Protein AF-A0A9D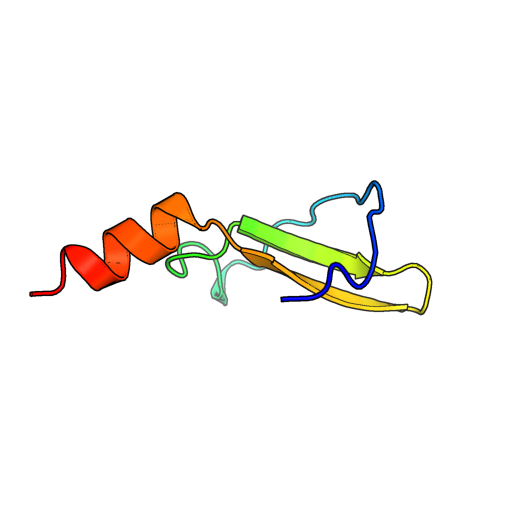5Z414-F1 (afdb_monomer_lite)

Foldseek 3Di:
DDDPDDDDFDFDADPPVCPPPFQFDGWTQDPVRDIGTDGPPVRNCCVVVVPD

Sequence (52 aa):
DALIGQEEVVIKPLGTLLHGTPGMAGATITSDGGIALILDVPGLLKHYVNNK

pLDDT: mean 86.96, std 8.42, range [50.34, 94.19]

Structure (mmCIF, N/CA/C/O backbone):
data_AF-A0A9D5Z414-F1
#
_entry.id   AF-A0A9D5Z414-F1
#
loop_
_atom_site.group_PDB
_atom_site.id
_atom_site.type_symbol
_atom_site.label_atom_id
_atom_site.label_alt_id
_atom_site.label_comp_id
_atom_site.label_asym_id
_atom_site.label_entity_id
_atom_site.label_seq_id
_atom_site.pdbx_PDB_ins_code
_atom_site.Cartn_x
_atom_site.Cartn_y
_atom_site.Cartn_z
_atom_site.occupancy
_atom_site.B_iso_or_equiv
_atom_site.auth_seq_id
_atom_site.auth_comp_id
_atom_site.auth_asym_id
_atom_site.auth_atom_id
_atom_site.pdbx_PDB_model_num
ATOM 1 N N . ASP A 1 1 ? -9.700 -18.975 -3.767 1.00 64.75 1 ASP A N 1
ATOM 2 C CA . ASP A 1 1 ? -8.399 -18.353 -3.477 1.00 64.75 1 ASP A CA 1
ATOM 3 C C . ASP A 1 1 ? -7.281 -19.109 -4.134 1.00 64.75 1 ASP A C 1
ATOM 5 O O . ASP A 1 1 ? -7.160 -20.313 -3.947 1.00 64.75 1 ASP A O 1
ATOM 9 N N . ALA A 1 2 ? -6.511 -18.399 -4.946 1.00 75.75 2 ALA A N 1
ATOM 10 C CA . ALA A 1 2 ? -5.298 -18.913 -5.549 1.00 75.75 2 ALA A CA 1
ATOM 11 C C . ALA A 1 2 ? -4.179 -17.923 -5.235 1.00 75.75 2 ALA A C 1
ATOM 13 O O . ALA A 1 2 ? -4.333 -16.719 -5.448 1.00 75.75 2 ALA A O 1
ATOM 14 N N . LEU A 1 3 ? -3.072 -18.434 -4.705 1.00 82.88 3 LEU A N 1
ATOM 15 C CA . LEU A 1 3 ? -1.846 -17.664 -4.578 1.00 82.88 3 LEU A CA 1
ATOM 16 C C . LEU A 1 3 ? -1.277 -17.483 -5.986 1.00 82.88 3 LEU A C 1
ATOM 18 O O . LEU A 1 3 ? -0.861 -18.458 -6.607 1.00 82.88 3 LEU A O 1
ATOM 22 N N . ILE A 1 4 ? -1.295 -16.250 -6.493 1.00 82.75 4 ILE A N 1
ATOM 23 C CA . ILE A 1 4 ? -0.751 -15.942 -7.823 1.00 82.75 4 ILE A CA 1
ATOM 24 C C . ILE A 1 4 ? 0.787 -15.966 -7.800 1.00 82.75 4 ILE A C 1
ATOM 26 O O . ILE A 1 4 ? 1.407 -16.328 -8.795 1.00 82.75 4 ILE A O 1
ATOM 30 N N . GLY A 1 5 ? 1.405 -15.663 -6.654 1.00 83.00 5 GLY A N 1
ATOM 31 C CA . GLY A 1 5 ? 2.852 -15.736 -6.468 1.00 83.00 5 GLY A CA 1
ATOM 32 C C . GLY A 1 5 ? 3.296 -15.241 -5.093 1.00 83.00 5 GLY A C 1
ATOM 33 O O . GLY A 1 5 ? 2.501 -14.685 -4.336 1.00 83.00 5 GLY A O 1
ATOM 34 N N . GLN A 1 6 ? 4.573 -15.453 -4.780 1.00 86.94 6 GLN A N 1
ATOM 35 C CA . GLN A 1 6 ? 5.244 -14.926 -3.595 1.00 86.94 6 GLN A CA 1
ATOM 36 C C . GLN A 1 6 ? 6.579 -14.317 -4.035 1.00 86.94 6 GLN A C 1
ATOM 38 O O . GLN A 1 6 ? 7.357 -14.973 -4.722 1.00 86.94 6 GLN A O 1
ATOM 43 N N . GLU A 1 7 ? 6.830 -13.072 -3.642 1.00 86.75 7 GLU A N 1
ATOM 44 C CA . GLU A 1 7 ? 8.026 -12.306 -4.006 1.00 86.75 7 GLU A CA 1
ATOM 45 C C . GLU A 1 7 ? 8.481 -11.485 -2.793 1.00 86.75 7 GLU A C 1
ATOM 47 O O . GLU A 1 7 ? 7.656 -11.020 -2.001 1.00 86.75 7 GLU A O 1
ATOM 52 N N . GLU A 1 8 ? 9.792 -11.307 -2.636 1.00 89.81 8 GLU A N 1
ATOM 53 C CA . GLU A 1 8 ? 10.343 -10.339 -1.690 1.00 89.81 8 GLU A CA 1
ATOM 54 C C . GLU A 1 8 ? 10.415 -8.968 -2.358 1.00 89.81 8 GLU A C 1
ATOM 56 O O . GLU A 1 8 ? 11.090 -8.789 -3.369 1.00 89.81 8 GLU A O 1
ATOM 61 N N . VAL A 1 9 ? 9.723 -7.987 -1.784 1.00 90.25 9 VAL A N 1
ATOM 62 C CA . VAL A 1 9 ? 9.582 -6.656 -2.381 1.00 90.25 9 VAL A CA 1
ATOM 63 C C . VAL A 1 9 ? 9.979 -5.563 -1.399 1.00 90.25 9 VAL A C 1
ATOM 65 O O . VAL A 1 9 ? 9.836 -5.697 -0.183 1.00 90.25 9 VAL A O 1
ATOM 68 N N . VAL A 1 10 ? 10.444 -4.431 -1.928 1.00 93.25 10 VAL A N 1
ATOM 69 C CA . VAL A 1 10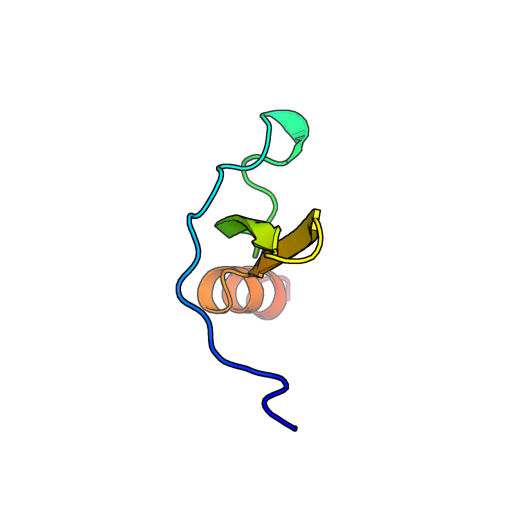 ? 10.712 -3.240 -1.115 1.00 93.25 10 VAL A CA 1
ATOM 70 C C . VAL A 1 10 ? 9.434 -2.426 -0.981 1.00 93.25 10 VAL A C 1
ATOM 72 O O . VAL A 1 10 ? 8.891 -1.940 -1.974 1.00 93.25 10 VAL A O 1
ATOM 75 N N . ILE A 1 11 ? 8.991 -2.214 0.256 1.00 92.06 11 ILE A N 1
ATOM 76 C CA . ILE A 1 11 ? 7.856 -1.338 0.552 1.00 92.06 11 ILE A CA 1
ATOM 77 C C . ILE A 1 11 ? 8.278 0.116 0.336 1.00 92.06 11 ILE A C 1
ATOM 79 O O . ILE A 1 11 ? 9.234 0.604 0.943 1.00 92.06 11 ILE A O 1
ATOM 83 N N . LYS A 1 12 ? 7.555 0.822 -0.529 1.00 92.25 12 LYS A N 1
ATOM 84 C CA . LYS A 1 12 ? 7.637 2.272 -0.686 1.00 92.25 12 LYS A CA 1
ATOM 85 C C . LYS A 1 12 ? 6.482 2.905 0.097 1.00 92.25 12 LYS A C 1
ATOM 87 O O . LYS A 1 12 ? 5.336 2.474 -0.066 1.00 92.25 12 LYS A O 1
ATOM 92 N N . PRO A 1 13 ? 6.753 3.905 0.955 1.00 86.00 13 PRO A N 1
ATOM 93 C CA . PRO A 1 13 ? 5.690 4.601 1.663 1.00 86.00 13 PRO A CA 1
ATOM 94 C C . PRO A 1 13 ? 4.780 5.309 0.658 1.00 86.00 13 PRO A C 1
ATOM 96 O O . PRO A 1 13 ? 5.242 5.824 -0.364 1.00 86.00 13 PRO A O 1
ATOM 99 N N . LEU A 1 14 ? 3.482 5.333 0.955 1.00 87.19 14 LEU A N 1
ATOM 100 C CA . LEU A 1 14 ? 2.534 6.093 0.153 1.00 87.19 14 LEU A CA 1
ATOM 101 C C . LEU A 1 14 ? 2.795 7.593 0.323 1.00 87.19 14 LEU A C 1
ATOM 103 O O . LEU A 1 14 ? 3.203 8.053 1.391 1.00 87.19 14 LEU A O 1
ATOM 107 N N . GLY A 1 15 ? 2.563 8.360 -0.743 1.00 84.56 15 GLY A N 1
ATOM 108 C CA . GLY A 1 15 ? 2.690 9.814 -0.698 1.00 84.56 15 GLY A CA 1
ATOM 109 C C . GLY A 1 15 ? 1.776 10.438 0.360 1.00 84.56 15 GLY A C 1
ATOM 110 O O . GLY A 1 15 ? 0.793 9.836 0.792 1.00 84.56 15 GLY A O 1
ATOM 111 N N . THR A 1 16 ? 2.069 11.680 0.741 1.00 82.44 16 THR A N 1
ATOM 112 C CA . THR A 1 16 ? 1.368 12.4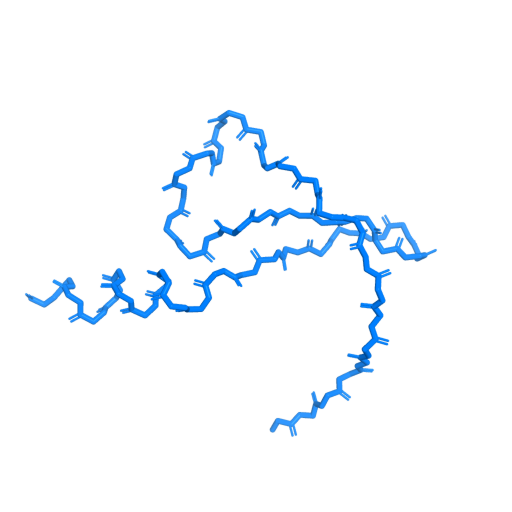16 1.810 1.00 82.44 16 THR A CA 1
ATOM 113 C C . THR A 1 16 ? -0.154 12.444 1.661 1.00 82.44 16 THR A C 1
ATOM 115 O O . THR A 1 16 ? -0.854 12.401 2.665 1.00 82.44 16 THR A O 1
ATOM 118 N N . LEU A 1 17 ? -0.669 12.454 0.429 1.00 82.94 17 LEU A N 1
ATOM 119 C CA . LEU A 1 17 ? -2.109 12.434 0.134 1.00 82.94 17 LEU A CA 1
ATOM 120 C C . LEU A 1 17 ? -2.811 11.125 0.512 1.00 82.94 17 LEU A C 1
ATOM 122 O O . LEU A 1 17 ? -4.012 11.122 0.752 1.00 82.94 17 LEU A O 1
ATOM 126 N N . LEU A 1 18 ? -2.075 10.017 0.533 1.00 82.19 18 LEU A N 1
ATOM 127 C CA . LEU A 1 18 ? -2.593 8.684 0.842 1.00 82.19 18 LEU A CA 1
ATOM 128 C C . LEU A 1 18 ? -2.175 8.222 2.242 1.00 82.19 18 LEU A C 1
ATOM 130 O O . LEU A 1 18 ? -2.545 7.129 2.680 1.00 82.19 18 LEU A O 1
ATOM 134 N N . HIS A 1 19 ? -1.406 9.044 2.951 1.00 80.88 19 HIS A N 1
ATOM 135 C CA . HIS A 1 19 ? -0.921 8.731 4.280 1.00 80.88 19 HIS A CA 1
ATOM 136 C C . HIS A 1 19 ? -2.099 8.675 5.262 1.00 80.88 19 HIS A C 1
ATOM 138 O O . HIS A 1 19 ? -2.910 9.595 5.325 1.00 80.88 19 HIS A O 1
ATOM 144 N N . GLY A 1 20 ? -2.210 7.577 6.011 1.00 79.62 20 GLY A N 1
ATOM 145 C CA . GLY A 1 20 ? -3.333 7.355 6.926 1.00 79.62 20 GLY A CA 1
ATOM 146 C C . GLY A 1 20 ? -4.605 6.809 6.267 1.00 79.62 20 GLY A C 1
ATOM 147 O O . GLY A 1 20 ? -5.609 6.660 6.961 1.00 79.62 20 GLY A O 1
ATOM 148 N N . THR A 1 21 ? -4.577 6.468 4.971 1.00 88.62 21 THR A N 1
ATOM 149 C CA . THR A 1 21 ? -5.683 5.736 4.331 1.00 88.62 21 THR A CA 1
ATOM 150 C C . THR A 1 21 ? -5.877 4.391 5.046 1.00 88.62 21 THR A C 1
ATOM 152 O O . THR A 1 21 ? -4.938 3.589 5.077 1.00 88.62 21 THR A O 1
ATOM 155 N N . PRO A 1 22 ? -7.058 4.114 5.628 1.00 87.62 22 PRO A N 1
ATOM 156 C CA . PRO A 1 22 ? -7.282 2.880 6.372 1.00 87.62 22 PRO A CA 1
ATOM 157 C C . PRO A 1 22 ? -7.034 1.633 5.518 1.00 87.62 22 PRO A C 1
ATOM 159 O O . PRO A 1 22 ? -7.502 1.540 4.385 1.00 87.62 22 PRO A O 1
ATOM 162 N N . GLY A 1 23 ? -6.308 0.663 6.076 1.00 90.12 23 GLY A N 1
ATOM 163 C CA . GLY A 1 23 ? -6.007 -0.603 5.403 1.00 90.12 23 GLY A CA 1
ATOM 164 C C . GLY A 1 23 ? -4.877 -0.546 4.371 1.00 90.12 23 GLY A C 1
ATOM 165 O O . GLY A 1 23 ? -4.639 -1.544 3.695 1.00 90.12 23 GLY A O 1
ATOM 166 N N . MET A 1 24 ? -4.161 0.576 4.255 1.00 92.50 24 MET A N 1
ATOM 167 C CA . MET A 1 24 ? -2.999 0.717 3.374 1.00 92.50 24 MET A CA 1
ATOM 168 C C . MET A 1 24 ? -1.692 0.735 4.171 1.00 92.50 24 MET A C 1
ATOM 170 O O . MET A 1 24 ? -1.523 1.558 5.069 1.00 92.50 24 MET A O 1
ATOM 174 N N . ALA A 1 25 ? -0.744 -0.126 3.800 1.00 90.75 25 ALA A N 1
ATOM 175 C CA . ALA A 1 25 ? 0.598 -0.171 4.388 1.00 90.75 25 ALA A CA 1
ATOM 176 C C . ALA A 1 25 ? 1.655 0.501 3.493 1.00 90.75 25 ALA A C 1
ATOM 178 O O . ALA A 1 25 ? 2.659 1.016 3.983 1.00 90.75 25 ALA A O 1
ATOM 179 N N . GLY A 1 26 ? 1.448 0.497 2.174 1.00 93.19 26 GLY A N 1
ATOM 180 C CA . GLY A 1 26 ? 2.450 0.956 1.218 1.00 93.19 26 GLY A CA 1
ATOM 181 C C . GLY A 1 26 ? 2.088 0.633 -0.225 1.00 93.19 26 GLY A C 1
ATOM 182 O O . GLY A 1 26 ? 1.007 0.127 -0.523 1.00 93.19 26 GLY A O 1
ATOM 183 N N . ALA A 1 27 ? 3.039 0.882 -1.114 1.00 94.19 27 ALA A N 1
ATOM 184 C CA . ALA A 1 27 ? 3.042 0.341 -2.464 1.00 94.19 27 ALA A CA 1
ATOM 185 C C . ALA A 1 27 ? 4.429 -0.216 -2.789 1.00 94.19 27 ALA A C 1
ATOM 187 O O . ALA A 1 27 ? 5.416 0.105 -2.128 1.00 94.19 27 ALA A O 1
ATOM 188 N N . THR A 1 28 ? 4.527 -1.037 -3.820 1.00 94.19 28 THR A N 1
ATOM 189 C CA . THR A 1 28 ? 5.806 -1.447 -4.391 1.00 94.19 28 THR A CA 1
ATOM 190 C C . THR A 1 28 ? 5.746 -1.396 -5.910 1.00 94.19 28 THR A C 1
ATOM 192 O O . THR A 1 28 ? 4.665 -1.309 -6.496 1.00 94.19 28 THR A O 1
ATOM 195 N N . ILE A 1 29 ? 6.921 -1.412 -6.529 1.00 93.25 29 ILE A N 1
ATOM 196 C CA . ILE A 1 29 ? 7.070 -1.536 -7.974 1.00 93.25 29 ILE A CA 1
ATOM 197 C C . ILE A 1 29 ? 7.413 -2.999 -8.230 1.00 93.25 29 ILE A C 1
ATOM 199 O O . ILE A 1 29 ? 8.409 -3.489 -7.696 1.00 93.25 29 ILE A O 1
ATOM 203 N N . THR A 1 30 ? 6.575 -3.692 -8.991 1.00 91.75 30 THR A N 1
ATOM 204 C CA . THR A 1 30 ? 6.793 -5.092 -9.361 1.00 91.75 30 THR A CA 1
ATOM 205 C C . THR A 1 30 ? 7.902 -5.202 -10.404 1.00 91.75 30 THR A C 1
ATOM 207 O O . THR A 1 30 ? 8.284 -4.225 -11.054 1.00 91.75 30 THR A O 1
ATOM 210 N N . SER A 1 31 ? 8.449 -6.401 -10.574 1.00 87.81 31 SER A N 1
ATOM 211 C CA . SER A 1 31 ? 9.571 -6.662 -11.482 1.00 87.81 31 SER A CA 1
ATOM 212 C C . SER A 1 31 ? 9.229 -6.454 -12.973 1.00 87.81 31 SER A C 1
ATOM 214 O O . SER A 1 31 ? 10.131 -6.279 -13.790 1.00 87.81 31 SER A O 1
ATOM 216 N N . ASP A 1 32 ? 7.942 -6.378 -13.324 1.00 89.62 32 ASP A N 1
ATOM 217 C CA . ASP A 1 32 ? 7.418 -6.011 -14.650 1.00 89.62 32 ASP A CA 1
ATOM 218 C C . ASP A 1 32 ? 7.104 -4.505 -14.807 1.00 89.62 32 ASP A C 1
ATOM 220 O O . ASP A 1 32 ? 6.616 -4.073 -15.852 1.00 89.62 32 ASP A O 1
ATOM 224 N N . GLY A 1 33 ? 7.400 -3.692 -13.788 1.00 91.38 33 GLY A N 1
ATOM 225 C CA . GLY A 1 33 ? 7.169 -2.245 -13.783 1.00 91.38 33 GLY A CA 1
ATOM 226 C C . GLY A 1 33 ? 5.759 -1.821 -13.364 1.00 91.38 33 GLY A C 1
ATOM 227 O O . GLY A 1 33 ? 5.461 -0.625 -13.367 1.00 91.38 33 GLY A O 1
ATOM 228 N N . GLY A 1 34 ? 4.895 -2.767 -12.990 1.00 92.06 34 GLY A N 1
ATOM 229 C CA . GLY A 1 34 ? 3.598 -2.483 -12.386 1.00 92.06 34 GLY A CA 1
ATOM 230 C C . GLY A 1 34 ? 3.703 -1.875 -10.984 1.00 92.06 34 GLY A C 1
ATOM 231 O O . GLY A 1 34 ? 4.757 -1.859 -10.347 1.00 92.06 34 GLY A O 1
ATOM 232 N N . ILE A 1 35 ? 2.575 -1.364 -10.487 1.00 92.06 35 ILE A N 1
ATOM 233 C CA . ILE A 1 35 ? 2.445 -0.884 -9.108 1.00 92.06 35 ILE A CA 1
ATOM 234 C C . ILE A 1 35 ? 1.516 -1.827 -8.354 1.00 92.06 35 ILE A C 1
ATOM 236 O O . ILE A 1 35 ? 0.349 -1.975 -8.719 1.00 92.06 35 ILE A O 1
ATOM 240 N N . ALA A 1 36 ? 2.018 -2.417 -7.274 1.00 92.88 36 ALA A N 1
ATOM 241 C CA . ALA A 1 36 ? 1.229 -3.238 -6.367 1.00 92.88 36 ALA A CA 1
ATOM 242 C C . ALA A 1 36 ? 0.989 -2.491 -5.050 1.00 92.88 36 ALA A C 1
ATOM 244 O O . ALA A 1 36 ? 1.918 -1.949 -4.449 1.00 92.88 36 ALA A O 1
ATOM 245 N N . LEU A 1 37 ? -0.265 -2.466 -4.594 1.00 92.81 37 LEU A N 1
ATOM 246 C CA . LEU A 1 37 ? -0.628 -1.927 -3.284 1.00 92.81 37 LEU A CA 1
ATOM 247 C C . LEU A 1 37 ? -0.400 -2.979 -2.201 1.00 92.81 37 LEU A C 1
ATOM 249 O O . LEU A 1 37 ? -0.729 -4.151 -2.378 1.00 92.81 37 LEU A O 1
ATOM 253 N N . ILE A 1 38 ? 0.121 -2.541 -1.059 1.00 9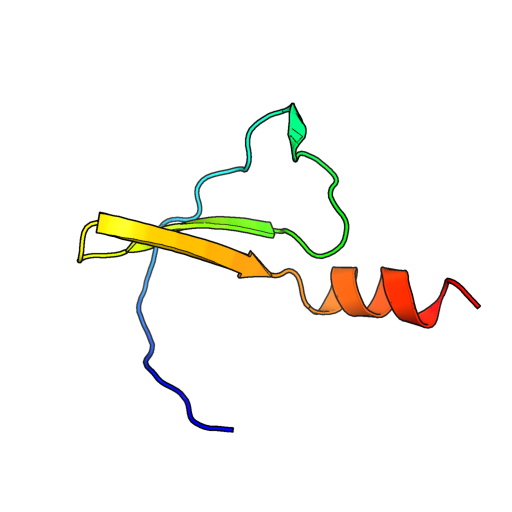3.00 38 ILE A N 1
ATOM 254 C CA . ILE A 1 38 ? 0.335 -3.385 0.113 1.00 93.00 38 ILE A CA 1
ATOM 255 C C . ILE A 1 38 ? -0.758 -3.060 1.123 1.00 93.00 38 ILE A C 1
ATOM 257 O O . ILE A 1 38 ? -0.860 -1.929 1.605 1.00 93.00 38 ILE A O 1
ATOM 261 N N . LEU A 1 39 ? -1.574 -4.065 1.429 1.00 92.62 39 LEU A N 1
ATOM 262 C CA . LEU A 1 39 ? -2.711 -3.944 2.333 1.00 92.62 39 LEU A CA 1
ATOM 263 C C . LEU A 1 39 ? -2.313 -4.304 3.767 1.00 92.62 39 LEU A C 1
ATOM 265 O O . LEU A 1 39 ? -1.749 -5.368 4.016 1.00 92.62 39 LEU A O 1
ATOM 269 N N . ASP A 1 40 ? -2.677 -3.445 4.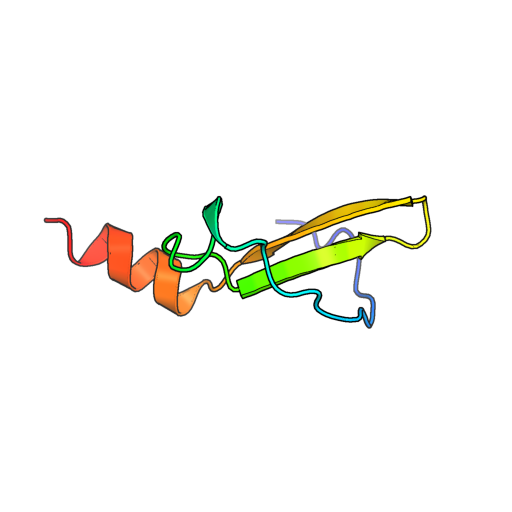715 1.00 91.44 40 ASP A N 1
ATOM 270 C CA . ASP A 1 40 ? -2.684 -3.771 6.142 1.00 91.44 40 ASP A CA 1
ATOM 271 C C . ASP A 1 40 ? -4.030 -4.424 6.477 1.00 91.44 40 ASP A C 1
ATOM 273 O O . ASP A 1 40 ? -5.015 -3.745 6.773 1.00 91.44 40 ASP A O 1
ATOM 277 N N . VAL A 1 41 ? -4.095 -5.754 6.375 1.00 92.75 41 VAL A N 1
ATOM 278 C CA . VAL A 1 41 ? -5.333 -6.516 6.606 1.00 92.75 41 VAL A CA 1
ATOM 279 C C . VAL A 1 41 ? -5.882 -6.313 8.029 1.00 92.75 41 VAL A C 1
ATOM 281 O O . VAL A 1 41 ? -7.080 -6.041 8.149 1.00 92.75 41 VAL A O 1
ATOM 284 N N . PRO A 1 42 ? -5.074 -6.376 9.111 1.00 91.25 42 PRO A N 1
ATOM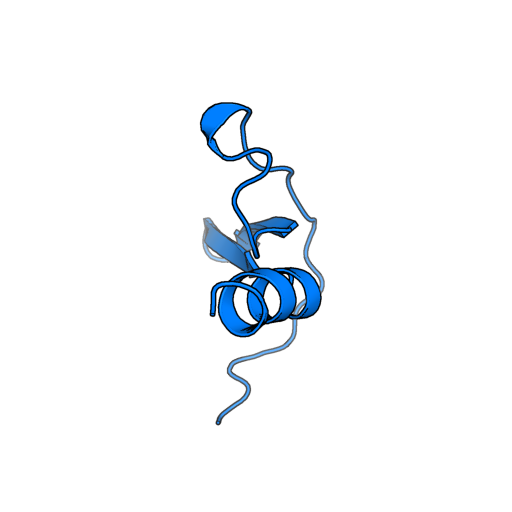 285 C CA . PRO A 1 42 ? -5.540 -6.008 10.448 1.00 91.25 42 PRO A CA 1
ATOM 286 C C . PRO A 1 42 ? -6.155 -4.604 10.523 1.00 91.25 42 PRO A C 1
ATOM 288 O O . PRO A 1 42 ? -7.258 -4.450 11.056 1.00 91.25 42 PRO A O 1
ATOM 291 N N . GLY A 1 43 ? -5.483 -3.586 9.974 1.00 89.50 43 GLY A N 1
ATOM 292 C CA . GLY A 1 43 ? -5.990 -2.212 9.941 1.00 89.50 43 GLY A CA 1
ATOM 293 C C . GLY A 1 43 ? -7.282 -2.071 9.135 1.00 89.50 43 GLY A C 1
ATOM 294 O O . GLY A 1 43 ? -8.218 -1.398 9.575 1.00 89.50 43 GLY A O 1
ATOM 295 N N . LEU A 1 44 ? -7.370 -2.765 7.998 1.00 91.19 44 LEU A N 1
ATOM 296 C CA . LEU A 1 44 ? -8.552 -2.819 7.140 1.00 91.19 44 LEU A CA 1
ATOM 297 C C . LEU A 1 44 ? -9.748 -3.408 7.897 1.00 91.19 44 LEU A C 1
ATOM 299 O O . LEU A 1 44 ? -10.800 -2.777 7.996 1.00 91.19 44 LEU A O 1
ATOM 303 N N . LEU A 1 45 ? -9.576 -4.589 8.494 1.00 91.94 45 LEU A N 1
ATOM 304 C CA . LEU A 1 45 ? -10.627 -5.250 9.266 1.00 91.94 45 LEU A CA 1
ATOM 305 C C . LEU A 1 45 ? -11.056 -4.396 10.459 1.00 91.94 45 LEU A C 1
ATOM 307 O O . LEU A 1 45 ? -12.251 -4.219 10.679 1.00 91.94 45 LEU A O 1
ATOM 311 N N . LYS A 1 46 ? -10.108 -3.799 11.191 1.00 89.81 46 LYS A N 1
ATOM 312 C CA . LYS A 1 46 ? -10.419 -2.889 12.299 1.00 89.81 46 LYS A CA 1
ATOM 313 C C . LYS A 1 46 ? -11.269 -1.706 11.833 1.00 89.81 46 LYS A C 1
ATOM 315 O O . LYS A 1 46 ? -12.192 -1.330 12.550 1.00 89.81 46 LYS A O 1
ATOM 320 N N . HIS A 1 47 ? -10.975 -1.126 10.671 1.00 89.94 47 HIS A N 1
ATOM 321 C CA . HIS A 1 47 ? -11.743 -0.002 10.144 1.00 89.94 47 HIS A CA 1
ATOM 322 C C . HIS A 1 47 ? -13.182 -0.406 9.808 1.00 89.94 47 HIS A C 1
ATOM 324 O O . HIS A 1 47 ? -14.108 0.262 10.246 1.00 89.94 47 HIS A O 1
ATOM 330 N N . TYR A 1 48 ? -13.387 -1.517 9.095 1.00 88.06 48 TYR A N 1
ATOM 331 C CA . TYR A 1 48 ? -14.721 -1.912 8.626 1.00 88.06 48 TYR A CA 1
ATOM 332 C C . TYR A 1 48 ? -15.572 -2.656 9.663 1.00 88.06 48 TYR A C 1
ATOM 334 O O . TYR A 1 48 ? -16.795 -2.571 9.613 1.00 88.06 48 TYR A O 1
ATOM 342 N N . VAL A 1 49 ? -14.959 -3.362 10.615 1.00 90.75 49 VAL A N 1
ATOM 343 C CA . VAL A 1 49 ? -15.688 -4.063 11.686 1.00 90.75 49 VAL A CA 1
ATOM 344 C C . VAL A 1 49 ? -16.139 -3.098 12.785 1.00 90.75 49 VAL A C 1
ATOM 346 O O . VAL A 1 49 ? -17.218 -3.292 13.339 1.00 90.75 49 VAL A O 1
ATOM 349 N N . ASN A 1 50 ? -15.358 -2.050 13.079 1.00 77.50 50 ASN A N 1
ATOM 350 C CA . ASN A 1 50 ? -15.709 -1.058 14.106 1.00 77.50 50 ASN A CA 1
ATOM 351 C C . ASN A 1 50 ? -16.552 0.116 13.583 1.00 77.50 50 ASN A C 1
ATOM 353 O O . ASN A 1 50 ? -16.995 0.922 14.389 1.00 77.50 50 ASN A O 1
ATOM 357 N N . ASN A 1 51 ? -16.787 0.224 12.270 1.00 60.78 51 ASN A N 1
ATOM 358 C CA . ASN A 1 51 ? -17.682 1.234 11.682 1.00 60.78 51 ASN A CA 1
ATOM 359 C C . ASN A 1 51 ? -19.167 0.803 11.692 1.00 60.78 51 ASN A C 1
ATOM 361 O O . ASN A 1 51 ? -19.930 1.179 10.801 1.00 60.78 51 ASN A O 1
ATOM 365 N N . LYS A 1 52 ? -19.570 -0.013 12.674 1.00 50.34 52 LYS A N 1
ATOM 366 C CA . LYS A 1 52 ? -20.979 -0.287 12.981 1.00 50.34 52 LYS A CA 1
ATOM 367 C C . LYS A 1 52 ? -21.471 0.623 14.092 1.00 50.34 52 LYS A C 1
ATOM 369 O O . LYS A 1 52 ? -20.716 0.787 15.074 1.00 50.34 52 LYS A O 1
#

Radius of gyration: 12.92 Å; chains: 1; bounding box: 32×31×29 Å

Secondary structure (DSSP, 8-state):
---------PPBPPPGGGTT-TTEEEEEE-TTS-EEEEE-HHHHHHHHHH--